Protein AF-A0A845M231-F1 (afdb_monomer)

Radius of gyration: 15.3 Å; Cα contacts (8 Å, |Δi|>4): 167; 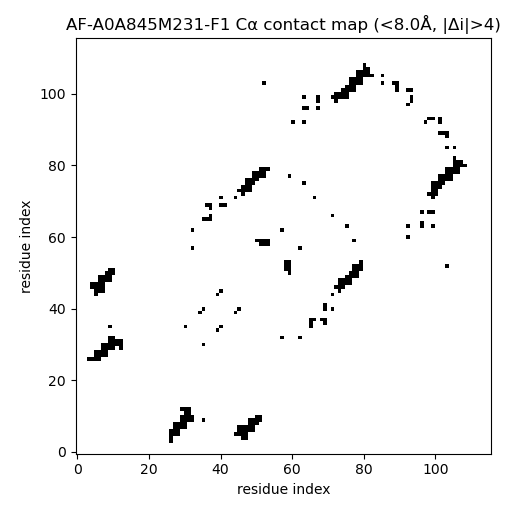chains: 1; bounding box: 38×26×48 Å

Solvent-accessible surface area (backbone atoms only — not comparable to full-atom values): 7199 Å² total; per-residue (Å²): 130,89,88,70,69,34,34,35,38,41,44,78,79,91,72,83,83,80,89,85,74,82,74,81,59,86,49,59,46,81,35,46,68,91,62,71,42,50,71,48,44,70,71,68,53,50,50,31,38,37,29,53,46,65,58,101,87,53,42,44,64,63,51,51,51,52,39,55,76,46,68,55,79,40,38,41,38,27,38,39,68,86,65,93,57,59,66,57,54,42,55,49,48,44,67,79,39,71,82,51,49,65,47,74,44,80,47,77,82,82,76,77,82,86,77,131

Sequence (116 aa):
MKTSLRVLAIGAAPFEQDEETVQEVPGTHFIDFQGLTSDFLDNYQPDVVLSPLVTPGFDCVEVAQLLTAGGFNGRYRVFAEDIPRPEMVISEIGRSYPELDFDVLVVTPTRDDHAN

Nearest PDB structures (foldseek):
  1mvo-assembly1_A-2  TM=5.882E-01  e=1.426E-02  Bacillus subtilis
  6c40-assembly1_D-2  TM=5.397E-01  e=8.440E-03  Thermotoga maritima MSB8
  3cfy-assembly1_A  TM=5.664E-01  e=1.020E-01  Vibrio parahaemolyticus RIMD 2210633
  3q15-assembly1_C-2  TM=5.706E-01  e=9.551E-02  Bacillus subtilis
  8tef-assembly2_D  TM=5.770E-01  e=9.479E-01  Flavobacterium johnsoniae UW101

Organism: NCBI:txid2606218

Secondary structure (DSSP, 8-state):
---S--EEEES----SS--S---PPTTEEEE-GGG--HHHHHHH--SEEEEESB-SS-BHHHHHHHHHHTT--SEEEEEEES-S-HHHHHHHHHHH-TTSEEEEEEE---------

Foldseek 3Di:
DPPDAAEEEEDDPPDDDDPPDPDPDPNYDYDYPVPLALVCCVVSVHQEYEYACDDPVDHPLSVLVSCVVSVRQHAYEHEDEPDPCQVVVVVVSCVVRVRHNYGYDHDDPDPPPPDD

Mean predicted aligned error: 6.9 Å

pLDDT: mean 85.41, std 17.1, range [40.0, 98.44]

Structure (mmCIF, N/CA/C/O backbone):
data_AF-A0A845M231-F1
#
_entry.id   AF-A0A845M231-F1
#
loop_
_atom_site.group_PDB
_atom_site.id
_atom_site.type_symbol
_atom_site.label_atom_id
_atom_site.label_alt_id
_atom_site.label_comp_id
_atom_site.label_asym_id
_atom_site.label_entity_id
_atom_site.label_seq_id
_atom_site.pdbx_PDB_ins_code
_atom_site.Cartn_x
_atom_site.Cartn_y
_atom_site.Cartn_z
_atom_site.occupancy
_atom_site.B_iso_or_equiv
_atom_site.auth_seq_id
_atom_site.auth_comp_id
_atom_site.auth_asym_id
_atom_site.auth_atom_id
_atom_site.pdbx_PDB_model_num
ATOM 1 N N . MET A 1 1 ? -23.706 -7.390 5.883 1.00 48.75 1 MET A N 1
ATOM 2 C CA . MET A 1 1 ? -22.642 -8.105 5.147 1.00 48.75 1 MET A CA 1
ATOM 3 C C . MET A 1 1 ? -22.159 -7.147 4.067 1.00 48.75 1 MET A C 1
ATOM 5 O O . MET A 1 1 ? -23.001 -6.721 3.289 1.00 48.75 1 MET A O 1
ATOM 9 N N . LYS A 1 2 ? -20.898 -6.687 4.086 1.00 54.41 2 LYS A N 1
ATOM 10 C CA . LYS A 1 2 ? -20.350 -5.879 2.978 1.00 54.41 2 LYS A CA 1
ATOM 11 C C . LYS A 1 2 ? -20.199 -6.827 1.783 1.00 54.41 2 LYS A C 1
ATOM 13 O O . LYS A 1 2 ? -19.478 -7.810 1.887 1.00 54.41 2 LYS A O 1
ATOM 18 N N . THR A 1 3 ? -20.964 -6.597 0.718 1.00 63.41 3 THR A N 1
ATOM 19 C CA . THR A 1 3 ? -21.070 -7.522 -0.430 1.00 63.41 3 THR A CA 1
ATOM 20 C C . THR A 1 3 ? -20.050 -7.216 -1.532 1.00 63.41 3 THR A C 1
ATOM 22 O O . THR A 1 3 ? -19.901 -8.006 -2.458 1.00 63.41 3 THR A O 1
ATOM 25 N N . SER A 1 4 ? -19.328 -6.097 -1.435 1.00 84.62 4 SER A N 1
ATOM 26 C CA . SER A 1 4 ? -18.373 -5.645 -2.451 1.00 84.62 4 SER A CA 1
ATOM 27 C C . SER A 1 4 ? -17.029 -5.329 -1.808 1.00 84.62 4 SER A C 1
ATOM 29 O O . SER A 1 4 ? -16.969 -4.543 -0.863 1.00 84.62 4 SER A O 1
ATOM 31 N N . LEU A 1 5 ? -15.977 -5.968 -2.319 1.00 90.00 5 LEU A N 1
ATOM 32 C CA . LEU A 1 5 ? -14.586 -5.708 -1.960 1.00 90.00 5 LEU A CA 1
ATOM 33 C C . LEU A 1 5 ? -14.176 -4.335 -2.507 1.00 90.00 5 LEU A C 1
ATOM 35 O O . LEU A 1 5 ? -14.399 -4.070 -3.687 1.00 90.00 5 LEU A O 1
ATOM 39 N N . ARG A 1 6 ? -13.584 -3.478 -1.671 1.00 94.31 6 ARG A N 1
ATOM 40 C CA . ARG A 1 6 ? -12.990 -2.204 -2.099 1.00 94.31 6 ARG A CA 1
ATOM 41 C C . ARG A 1 6 ? -11.482 -2.313 -2.081 1.00 94.31 6 ARG A C 1
ATOM 43 O O . ARG A 1 6 ? -10.878 -2.544 -1.032 1.00 94.31 6 ARG A O 1
ATOM 50 N N . VAL A 1 7 ? -10.893 -2.147 -3.249 1.00 94.69 7 VAL A N 1
ATOM 51 C CA . VAL A 1 7 ? -9.457 -2.218 -3.466 1.00 94.69 7 VAL A CA 1
ATOM 52 C C . VAL A 1 7 ? -8.961 -0.805 -3.724 1.00 94.69 7 VAL A C 1
ATOM 54 O O . VAL A 1 7 ? -9.460 -0.120 -4.607 1.00 94.69 7 VAL A O 1
ATOM 57 N N . LEU A 1 8 ? -7.977 -0.361 -2.958 1.00 95.44 8 LEU A N 1
ATOM 58 C CA . LEU A 1 8 ? -7.236 0.858 -3.242 1.00 95.44 8 LEU A CA 1
ATOM 59 C C . LEU A 1 8 ? -5.913 0.475 -3.896 1.00 95.44 8 LEU A C 1
ATOM 61 O O . LEU A 1 8 ? -5.142 -0.273 -3.307 1.00 95.44 8 LEU A O 1
ATOM 65 N N . ALA A 1 9 ? -5.634 0.983 -5.087 1.00 94.44 9 ALA A N 1
ATOM 66 C CA . ALA A 1 9 ? -4.348 0.830 -5.751 1.00 94.44 9 ALA A CA 1
ATOM 67 C C . ALA A 1 9 ? -3.586 2.159 -5.695 1.00 94.44 9 ALA A C 1
ATOM 69 O O . ALA A 1 9 ? -4.115 3.198 -6.087 1.00 94.44 9 ALA A O 1
ATOM 70 N N . ILE A 1 10 ? -2.354 2.119 -5.191 1.00 94.19 10 ILE A N 1
ATOM 71 C CA . ILE A 1 10 ? -1.468 3.273 -5.047 1.00 94.19 10 ILE A CA 1
ATOM 72 C C . ILE A 1 10 ? -0.344 3.155 -6.067 1.00 94.19 10 ILE A C 1
ATOM 74 O O . ILE A 1 10 ? 0.403 2.177 -6.073 1.00 94.19 10 ILE A O 1
ATOM 78 N N . GLY A 1 11 ? -0.190 4.177 -6.894 1.00 87.31 11 GLY A N 1
ATOM 79 C CA . GLY A 1 11 ? 0.873 4.262 -7.885 1.00 87.31 11 GLY A CA 1
ATOM 80 C C . GLY A 1 11 ? 0.494 5.232 -8.989 1.00 87.31 11 GLY A C 1
ATOM 81 O O . GLY A 1 11 ? -0.676 5.579 -9.129 1.00 87.31 11 GLY A O 1
ATOM 82 N N . ALA A 1 12 ? 1.480 5.645 -9.784 1.00 67.62 12 ALA A N 1
ATOM 83 C CA . ALA A 1 12 ? 1.186 6.388 -11.000 1.00 67.62 12 ALA A CA 1
ATOM 84 C C . ALA A 1 12 ? 0.277 5.517 -11.878 1.00 67.62 12 ALA A C 1
ATOM 86 O O . ALA A 1 12 ? 0.634 4.371 -12.164 1.00 67.62 12 ALA A O 1
ATOM 87 N N . ALA A 1 13 ? -0.893 6.029 -12.267 1.00 55.81 13 ALA A N 1
ATOM 88 C CA . ALA A 1 13 ? -1.751 5.345 -13.226 1.00 55.81 13 ALA A CA 1
ATOM 89 C C . ALA A 1 13 ? -0.920 5.084 -14.496 1.00 55.81 13 ALA A C 1
ATOM 91 O O . ALA A 1 13 ? -0.470 6.046 -15.124 1.00 55.81 13 ALA A O 1
ATOM 92 N N . PRO A 1 14 ? -0.654 3.822 -14.869 1.00 51.38 14 PRO A N 1
ATOM 93 C CA . PRO A 1 14 ? 0.260 3.516 -15.956 1.00 51.38 14 PRO A CA 1
ATOM 94 C C . PRO A 1 14 ? -0.479 3.616 -17.290 1.00 51.38 14 PRO A C 1
ATOM 96 O O . PRO A 1 14 ? -0.515 2.648 -18.026 1.00 51.38 14 PRO A O 1
ATOM 99 N N . PHE A 1 15 ? -1.136 4.738 -17.590 1.00 51.41 15 PHE A N 1
ATOM 100 C CA . PHE A 1 15 ? -1.952 4.851 -18.802 1.00 51.41 15 PHE A CA 1
ATOM 101 C C . PHE A 1 15 ? -1.814 6.223 -19.452 1.00 51.41 15 PHE A C 1
ATOM 103 O O . PHE A 1 15 ? -2.782 6.949 -19.654 1.00 51.41 15 PHE A O 1
ATOM 110 N N . GLU A 1 16 ? -0.587 6.555 -19.838 1.00 46.28 16 GLU A N 1
ATOM 111 C CA . GLU A 1 16 ? -0.401 7.211 -21.124 1.00 46.28 16 GLU A CA 1
ATOM 112 C C . GLU A 1 16 ? 0.263 6.172 -22.029 1.00 46.28 16 GLU A C 1
ATOM 114 O O . GLU A 1 16 ? 1.372 5.734 -21.741 1.00 46.28 16 GLU A O 1
ATOM 119 N N . GLN A 1 17 ? -0.422 5.819 -23.119 1.00 43.66 17 GLN A N 1
ATOM 120 C CA . GLN A 1 17 ? -0.000 4.958 -24.238 1.00 43.66 17 GLN A CA 1
ATOM 121 C C . GLN A 1 17 ? -0.512 3.499 -24.176 1.00 43.66 17 GLN A C 1
ATOM 123 O O . GLN A 1 17 ? -0.023 2.666 -23.424 1.00 43.66 17 GLN A O 1
ATOM 128 N N . ASP A 1 18 ? -1.514 3.260 -25.033 1.00 45.34 18 ASP A N 1
ATOM 129 C CA . ASP A 1 18 ? -2.146 2.002 -25.465 1.00 45.34 18 ASP A CA 1
ATOM 130 C C . ASP A 1 18 ? -3.374 1.509 -24.664 1.00 45.34 18 ASP A C 1
ATOM 132 O O . ASP A 1 18 ? -3.323 0.675 -23.768 1.00 45.34 18 ASP A O 1
ATOM 136 N N . GLU A 1 19 ? -4.536 2.047 -25.063 1.00 49.59 19 GLU A N 1
ATOM 137 C CA . GLU A 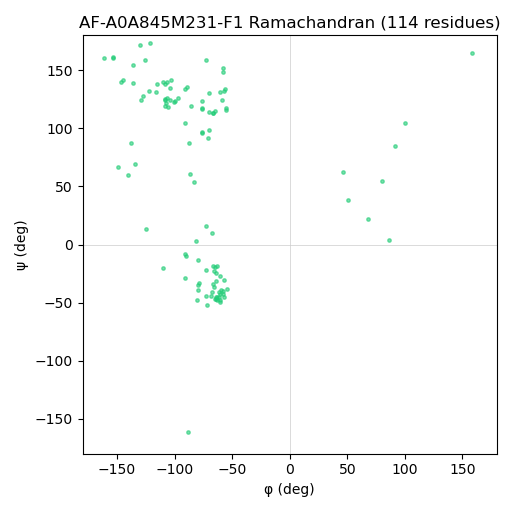1 19 ? -5.898 1.824 -24.542 1.00 49.59 19 GLU A CA 1
ATOM 138 C C . GLU A 1 19 ? -6.483 0.414 -24.789 1.00 49.59 19 GLU A C 1
ATOM 140 O O . GLU A 1 19 ? -7.677 0.186 -24.564 1.00 49.59 19 GLU A O 1
ATOM 145 N N . GLU A 1 20 ? -5.702 -0.564 -25.250 1.00 48.16 20 GLU A N 1
ATOM 146 C CA . GLU A 1 20 ? -6.257 -1.869 -25.613 1.00 48.16 20 GLU A CA 1
ATOM 147 C C . GLU A 1 20 ? -6.317 -2.802 -24.390 1.00 48.16 20 GLU A C 1
ATOM 149 O O . GLU A 1 20 ? -5.434 -3.605 -24.112 1.00 48.16 20 GLU A O 1
ATOM 154 N N . THR A 1 21 ? -7.435 -2.694 -23.662 1.00 49.38 21 THR A N 1
ATOM 155 C CA . THR A 1 21 ? -7.961 -3.633 -22.646 1.00 49.38 21 THR A CA 1
ATOM 156 C C . THR A 1 21 ? -7.374 -3.607 -21.229 1.00 49.38 21 THR A C 1
ATOM 158 O O . THR A 1 21 ? -7.097 -4.645 -20.631 1.00 49.38 21 THR A O 1
ATOM 161 N N . VAL A 1 22 ? -7.367 -2.439 -20.581 1.00 55.19 22 VAL A N 1
ATOM 162 C CA . VAL A 1 22 ? -7.443 -2.417 -19.108 1.00 55.19 22 VAL A CA 1
ATOM 163 C C . VAL A 1 22 ? -8.882 -2.711 -18.711 1.00 55.19 22 VAL A C 1
ATOM 165 O O . VAL A 1 22 ? -9.744 -1.834 -18.723 1.00 55.19 22 VAL A O 1
ATOM 168 N N . GLN A 1 23 ? -9.182 -3.967 -18.395 1.00 57.28 23 GLN A N 1
ATOM 169 C CA . GLN A 1 23 ? -10.476 -4.293 -17.813 1.00 57.28 23 GLN A CA 1
ATOM 170 C C . GLN A 1 23 ? -10.548 -3.661 -16.417 1.00 57.28 23 GLN A C 1
ATOM 172 O O . GLN A 1 23 ? -9.808 -4.060 -15.518 1.00 57.28 23 GLN A O 1
ATOM 177 N N . GLU A 1 24 ? -11.432 -2.675 -16.231 1.00 67.62 24 GLU A N 1
ATOM 178 C CA . GLU A 1 24 ? -11.699 -2.113 -14.907 1.00 67.62 24 GLU A CA 1
ATOM 179 C C . GLU A 1 24 ? -12.099 -3.245 -13.957 1.00 67.62 24 GLU A C 1
ATOM 181 O O . GLU A 1 24 ? -13.106 -3.931 -14.156 1.00 67.62 24 GLU A O 1
ATOM 186 N N . VAL A 1 25 ? -11.291 -3.462 -12.920 1.00 74.94 25 VAL A N 1
ATOM 187 C CA . VAL A 1 25 ? -11.613 -4.421 -11.866 1.00 74.94 25 VAL A CA 1
ATOM 188 C C . VAL A 1 25 ? -12.671 -3.770 -10.969 1.00 74.94 25 VAL A C 1
ATOM 190 O O . VAL A 1 25 ? -12.383 -2.741 -10.349 1.00 74.94 25 VAL A O 1
ATOM 193 N N . PRO A 1 26 ? -13.896 -4.325 -10.875 1.00 80.25 26 PRO A N 1
ATOM 194 C CA . PRO A 1 26 ? -14.951 -3.722 -10.074 1.00 80.25 26 PRO A CA 1
ATOM 195 C C . PRO A 1 26 ? -14.524 -3.554 -8.616 1.00 80.25 26 PRO A C 1
ATOM 197 O O . PRO A 1 26 ? -14.031 -4.494 -7.993 1.00 80.25 26 PRO A O 1
ATOM 200 N N . GLY A 1 27 ? -14.758 -2.364 -8.063 1.00 86.19 27 GLY A N 1
ATOM 201 C CA . GLY A 1 27 ? -14.399 -2.046 -6.681 1.00 86.19 27 GLY A CA 1
ATOM 202 C C . GLY A 1 27 ? -12.963 -1.559 -6.491 1.00 86.19 27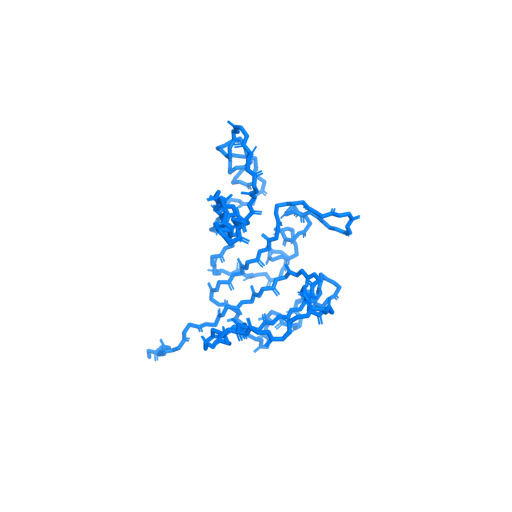 GLY A C 1
ATOM 203 O O . GLY A 1 27 ? -12.591 -1.300 -5.350 1.00 86.19 27 GLY A O 1
ATOM 204 N N . THR A 1 28 ? -12.181 -1.387 -7.560 1.00 89.56 28 THR A N 1
ATOM 205 C CA . THR A 1 28 ? -10.835 -0.804 -7.486 1.00 89.56 28 THR A CA 1
ATOM 206 C C . THR A 1 28 ? -10.868 0.711 -7.671 1.00 89.56 28 THR A C 1
ATOM 208 O O . THR A 1 28 ? -11.518 1.223 -8.580 1.00 89.56 28 THR A O 1
ATOM 211 N N . HIS A 1 29 ? -10.154 1.439 -6.818 1.00 91.31 29 HIS A N 1
ATOM 212 C CA . HIS A 1 29 ? -9.919 2.872 -6.937 1.00 91.31 29 HIS A CA 1
ATOM 213 C C . HIS A 1 29 ? -8.417 3.140 -6.976 1.00 91.31 29 HIS A C 1
ATOM 215 O O . HIS A 1 29 ? -7.676 2.602 -6.156 1.00 91.31 29 HIS A O 1
ATOM 221 N N . PHE A 1 30 ? -7.975 3.959 -7.926 1.00 91.31 30 PHE A N 1
ATOM 222 C CA . PHE A 1 30 ? -6.566 4.292 -8.119 1.00 91.31 3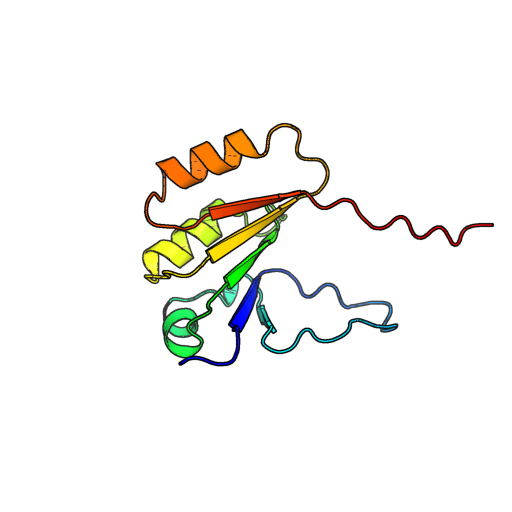0 PHE A CA 1
ATOM 223 C C . PHE A 1 30 ? -6.279 5.690 -7.580 1.00 91.31 30 PHE A C 1
ATOM 225 O O . PHE A 1 30 ? -7.036 6.620 -7.859 1.00 91.31 30 PHE A O 1
ATOM 232 N N . ILE A 1 31 ? -5.186 5.831 -6.831 1.00 92.88 31 ILE A N 1
ATOM 233 C CA . ILE A 1 31 ? -4.675 7.119 -6.358 1.00 92.88 31 ILE A CA 1
ATOM 234 C C . ILE A 1 31 ? -3.158 7.191 -6.523 1.00 92.88 31 ILE A C 1
ATOM 236 O O . ILE A 1 31 ? -2.456 6.181 -6.441 1.00 92.88 31 ILE A O 1
ATOM 240 N N . ASP A 1 32 ? -2.642 8.408 -6.648 1.00 92.69 32 ASP A N 1
ATOM 241 C CA . ASP A 1 32 ? -1.227 8.664 -6.406 1.00 92.69 32 ASP A CA 1
ATOM 242 C C . ASP A 1 32 ? -0.917 8.589 -4.908 1.00 92.69 32 ASP A C 1
ATOM 244 O O . ASP A 1 32 ? -1.784 8.808 -4.058 1.00 92.69 32 ASP A O 1
ATOM 248 N N . PHE A 1 33 ? 0.356 8.370 -4.572 1.00 94.69 33 PHE A N 1
ATOM 249 C CA . PHE A 1 33 ? 0.814 8.329 -3.180 1.00 94.69 33 PHE A CA 1
ATOM 250 C C . PHE A 1 33 ? 0.440 9.589 -2.383 1.00 94.69 33 PHE A C 1
ATOM 252 O O . PHE A 1 33 ? 0.011 9.487 -1.240 1.00 94.69 33 PHE A O 1
ATOM 259 N N . GLN A 1 34 ? 0.502 10.774 -3.001 1.00 94.44 34 GLN A N 1
ATOM 260 C CA . GLN A 1 34 ? 0.120 12.039 -2.351 1.00 94.44 34 GLN A CA 1
ATOM 261 C C . GLN A 1 34 ? -1.377 12.113 -1.993 1.00 94.44 34 GLN A C 1
ATOM 263 O O . GLN A 1 34 ? -1.771 12.916 -1.150 1.00 94.44 34 GLN A O 1
ATOM 268 N N . GLY A 1 35 ? -2.217 11.285 -2.623 1.00 94.38 35 GLY A N 1
ATOM 269 C CA . GLY A 1 35 ? -3.636 11.161 -2.296 1.00 94.38 35 GLY A CA 1
ATOM 270 C C . GLY A 1 35 ? -3.911 10.294 -1.065 1.00 94.38 35 GLY A C 1
ATOM 271 O O . GLY A 1 35 ? -5.029 10.318 -0.548 1.00 94.38 35 GLY A O 1
ATOM 272 N N . LEU A 1 36 ? -2.918 9.538 -0.576 1.00 96.50 36 LEU A N 1
ATOM 273 C CA . LEU A 1 36 ? -3.068 8.684 0.597 1.00 96.50 36 LEU A CA 1
ATOM 274 C C . LEU A 1 36 ? -3.043 9.536 1.870 1.00 96.50 36 LEU A C 1
ATOM 276 O O . LEU A 1 36 ? -1.991 9.857 2.418 1.00 96.50 36 LEU A O 1
ATOM 280 N N . THR A 1 37 ? -4.228 9.884 2.358 1.00 96.12 37 THR A N 1
ATOM 281 C CA . THR A 1 37 ? -4.415 10.653 3.594 1.00 96.12 37 THR A CA 1
ATOM 282 C C . THR A 1 37 ? -5.354 9.920 4.550 1.00 96.12 37 THR A C 1
ATOM 284 O O . THR A 1 37 ? -6.150 9.082 4.121 1.00 96.12 37 THR A O 1
ATOM 287 N N . SER A 1 38 ? -5.300 10.244 5.845 1.00 94.44 38 SER A N 1
ATOM 288 C CA . SER A 1 38 ? -6.233 9.684 6.835 1.00 94.44 38 SER A CA 1
ATOM 289 C C . SER A 1 38 ? -7.691 9.986 6.477 1.00 94.44 38 SER A C 1
ATOM 291 O O . SER A 1 38 ? -8.515 9.079 6.490 1.00 94.44 38 SER A O 1
ATOM 293 N N . ASP A 1 39 ? -7.989 11.214 6.036 1.00 95.44 39 ASP A N 1
ATOM 294 C CA . ASP A 1 39 ? -9.333 11.602 5.587 1.00 95.44 39 ASP A CA 1
ATOM 295 C C . ASP A 1 39 ? -9.807 10.746 4.403 1.00 95.44 39 ASP A C 1
ATOM 297 O O . ASP A 1 39 ? -10.977 10.365 4.320 1.00 95.44 39 ASP A O 1
ATOM 301 N N . PHE A 1 40 ? -8.910 10.420 3.468 1.00 95.56 40 PHE A N 1
ATOM 302 C CA . PHE A 1 40 ? -9.239 9.525 2.363 1.00 95.56 40 PHE A CA 1
ATOM 303 C C . PHE A 1 40 ? -9.547 8.107 2.866 1.00 95.56 40 PHE A C 1
ATOM 305 O O . PHE A 1 40 ? -10.557 7.519 2.469 1.00 95.56 40 PHE A O 1
ATOM 312 N N . LEU A 1 41 ? -8.710 7.565 3.757 1.00 96.38 41 LEU A N 1
ATOM 313 C CA . LEU A 1 41 ? -8.896 6.233 4.338 1.00 96.38 41 LEU A CA 1
ATOM 314 C C . LEU A 1 41 ? -10.204 6.129 5.133 1.00 96.38 41 LEU A C 1
ATOM 316 O O . LEU A 1 41 ? -10.918 5.140 4.974 1.00 96.38 41 LEU A O 1
ATOM 320 N N . ASP A 1 42 ? -10.568 7.153 5.903 1.00 94.50 42 ASP A N 1
ATOM 321 C CA . ASP A 1 42 ? -11.807 7.189 6.689 1.00 94.50 42 ASP A CA 1
ATOM 322 C C . ASP A 1 42 ? -13.065 7.210 5.811 1.00 94.50 42 ASP A C 1
ATOM 324 O O . ASP A 1 42 ? -14.077 6.579 6.141 1.00 94.50 42 ASP A O 1
ATOM 328 N N . ASN A 1 43 ? -12.999 7.903 4.670 1.00 94.00 43 ASN A N 1
ATOM 329 C CA . ASN A 1 43 ? -14.111 8.023 3.730 1.00 94.00 43 ASN A CA 1
ATOM 330 C C . ASN A 1 43 ? -14.253 6.790 2.825 1.00 94.00 43 ASN A C 1
ATOM 332 O O . ASN A 1 43 ? -15.353 6.258 2.660 1.00 94.00 43 ASN A O 1
ATOM 336 N N . TYR A 1 44 ? -13.154 6.327 2.225 1.00 94.44 44 TYR A N 1
ATOM 337 C CA . TYR A 1 44 ? -13.174 5.203 1.286 1.00 94.44 44 TYR A CA 1
ATOM 338 C C . TYR A 1 44 ? -13.225 3.848 2.010 1.00 94.44 44 TYR A C 1
ATOM 340 O O . TYR A 1 44 ? -13.900 2.917 1.554 1.00 94.44 44 TYR A O 1
ATOM 348 N N . GLN A 1 45 ? -12.561 3.759 3.169 1.00 95.06 45 GLN A N 1
ATOM 349 C CA . GLN A 1 45 ? -12.383 2.574 4.012 1.00 95.06 45 GLN A CA 1
ATOM 350 C C . GLN A 1 45 ? -11.983 1.338 3.197 1.00 95.06 45 GLN A C 1
ATOM 352 O O . GLN A 1 45 ? -12.763 0.392 3.146 1.00 95.06 45 GLN A O 1
ATOM 357 N N . PRO A 1 46 ? -10.834 1.310 2.513 1.00 96.31 46 PRO A N 1
ATOM 358 C CA . PRO A 1 46 ? -10.472 0.171 1.672 1.00 96.31 46 PRO A CA 1
ATOM 359 C C . PRO A 1 46 ? -10.430 -1.143 2.465 1.00 96.31 46 PRO A C 1
ATOM 361 O O . PRO A 1 46 ? -10.103 -1.160 3.648 1.00 96.31 46 PRO A O 1
ATOM 364 N N . ASP A 1 47 ? -10.757 -2.252 1.805 1.00 96.50 47 ASP A N 1
ATOM 365 C CA . ASP A 1 47 ? -10.616 -3.597 2.375 1.00 96.50 47 ASP A CA 1
ATOM 366 C C . ASP A 1 47 ? -9.230 -4.187 2.025 1.00 96.50 47 ASP A C 1
ATOM 368 O O . ASP A 1 47 ? -8.658 -4.974 2.785 1.00 96.50 47 ASP A O 1
ATOM 372 N N . VAL A 1 48 ? -8.671 -3.771 0.882 1.00 96.88 48 VAL A N 1
ATOM 373 C CA . VAL A 1 48 ? -7.328 -4.126 0.404 1.00 96.88 48 VAL A CA 1
ATOM 374 C C . VAL A 1 48 ? -6.632 -2.881 -0.138 1.00 96.88 48 VAL A C 1
ATOM 376 O O . VAL A 1 48 ? -7.256 -2.089 -0.841 1.00 96.88 48 VAL A O 1
ATOM 379 N N . VAL A 1 49 ? -5.341 -2.732 0.149 1.00 97.69 49 VAL A N 1
ATOM 380 C CA . VAL A 1 49 ? -4.456 -1.730 -0.451 1.00 97.69 49 VAL A CA 1
ATOM 381 C C . VAL A 1 49 ? -3.371 -2.448 -1.247 1.00 97.69 49 VAL A C 1
ATOM 383 O O . VAL A 1 49 ? -2.749 -3.380 -0.737 1.00 97.69 49 VAL A O 1
ATOM 386 N N . LEU A 1 50 ? -3.154 -2.017 -2.486 1.00 96.38 50 LEU A N 1
ATOM 387 C CA . LEU A 1 50 ? -2.119 -2.496 -3.395 1.00 96.38 50 LEU A CA 1
ATOM 388 C C . LEU A 1 50 ? -1.129 -1.372 -3.695 1.00 96.38 50 LEU A C 1
ATOM 390 O O . LEU A 1 50 ? -1.557 -0.250 -3.955 1.00 96.38 50 LEU A O 1
ATOM 394 N N . SER A 1 51 ? 0.169 -1.661 -3.727 1.00 96.06 51 SER A N 1
ATOM 395 C CA . SER A 1 51 ? 1.174 -0.720 -4.245 1.00 96.06 51 SER A CA 1
ATOM 396 C C . SER A 1 51 ? 2.415 -1.441 -4.781 1.00 96.06 51 SER A C 1
ATOM 398 O O . SER A 1 51 ? 2.660 -2.590 -4.405 1.00 96.06 51 SER A O 1
ATOM 400 N N . PRO A 1 52 ? 3.245 -0.796 -5.617 1.00 94.19 52 PRO A N 1
ATOM 401 C CA . PRO A 1 52 ? 4.594 -1.275 -5.879 1.00 94.19 52 PRO A CA 1
ATOM 402 C C . PRO A 1 52 ? 5.396 -1.374 -4.579 1.00 94.19 52 PRO A C 1
ATOM 404 O O . PRO A 1 52 ? 5.172 -0.609 -3.636 1.00 94.19 52 PRO A O 1
ATOM 407 N N . LEU A 1 53 ? 6.360 -2.290 -4.546 1.00 94.06 53 LEU A N 1
ATOM 408 C CA . LEU A 1 53 ? 7.290 -2.415 -3.426 1.00 94.06 53 LEU A CA 1
ATOM 409 C C . LEU A 1 53 ? 8.160 -1.157 -3.256 1.00 94.06 53 LEU A C 1
ATOM 411 O O . LEU A 1 53 ? 8.341 -0.678 -2.138 1.00 94.06 53 LEU A O 1
ATOM 415 N N . VAL A 1 54 ? 8.696 -0.637 -4.363 1.00 91.94 54 VAL A N 1
ATOM 416 C CA . VAL A 1 54 ? 9.508 0.586 -4.425 1.00 91.94 54 VAL A CA 1
ATOM 417 C C . VAL A 1 54 ? 9.240 1.284 -5.755 1.00 91.94 54 VAL A C 1
ATOM 419 O O . VAL A 1 54 ? 9.153 0.637 -6.797 1.00 91.94 54 VAL A O 1
ATOM 422 N N . THR A 1 55 ? 9.154 2.609 -5.727 1.00 90.12 55 THR A N 1
ATOM 423 C CA . THR A 1 55 ? 9.133 3.480 -6.908 1.00 90.12 55 THR A CA 1
ATOM 424 C C . THR A 1 55 ? 10.160 4.608 -6.733 1.00 90.12 55 THR A C 1
ATOM 426 O O . THR A 1 55 ? 10.694 4.780 -5.637 1.00 90.12 55 THR A O 1
ATOM 429 N N . PRO A 1 56 ? 10.432 5.437 -7.758 1.00 90.06 56 PRO A N 1
ATOM 430 C CA . PRO A 1 56 ? 11.240 6.645 -7.574 1.00 90.06 56 PRO A CA 1
ATOM 431 C C . PRO A 1 56 ? 10.630 7.693 -6.627 1.00 90.06 56 PRO A C 1
ATOM 433 O O . PRO A 1 56 ? 11.347 8.592 -6.198 1.00 90.06 56 PRO A O 1
ATOM 436 N N . GLY A 1 57 ? 9.318 7.633 -6.361 1.00 90.62 57 GLY A N 1
ATOM 437 C CA . GLY A 1 57 ? 8.591 8.667 -5.614 1.00 90.62 57 GLY A CA 1
ATOM 438 C C . GLY A 1 57 ? 8.114 8.260 -4.220 1.00 90.62 57 GLY A C 1
ATOM 439 O O . GLY A 1 57 ? 7.822 9.144 -3.422 1.00 90.62 57 GLY A O 1
ATOM 440 N N . PHE A 1 58 ? 8.004 6.961 -3.949 1.00 94.50 58 PHE A N 1
ATOM 441 C CA . PHE A 1 58 ? 7.623 6.406 -2.651 1.00 94.50 58 PHE A CA 1
ATOM 442 C C . PHE A 1 58 ? 8.026 4.934 -2.550 1.00 94.50 58 PHE A C 1
ATOM 444 O O . PHE A 1 58 ? 8.180 4.255 -3.577 1.00 94.50 58 PHE A O 1
ATOM 451 N N . ASP A 1 59 ? 8.113 4.418 -1.329 1.00 94.56 59 ASP A N 1
ATOM 452 C CA . ASP A 1 59 ? 8.277 2.990 -1.062 1.00 94.56 59 ASP A CA 1
ATOM 453 C C . ASP A 1 59 ? 7.155 2.393 -0.195 1.00 94.56 59 ASP A C 1
ATOM 455 O O . ASP A 1 59 ? 6.253 3.072 0.309 1.00 94.56 59 ASP A O 1
ATOM 459 N N . CYS A 1 60 ? 7.187 1.069 -0.045 1.00 95.75 60 CYS A N 1
ATOM 460 C CA . CYS A 1 60 ? 6.186 0.361 0.734 1.00 95.75 60 CYS A CA 1
ATOM 461 C C . CYS A 1 60 ? 6.200 0.672 2.238 1.00 95.75 60 CYS A C 1
ATOM 463 O O . CYS A 1 60 ? 5.169 0.460 2.884 1.00 95.75 60 CYS A O 1
ATOM 465 N N . VAL A 1 61 ? 7.321 1.149 2.789 1.00 97.25 61 VAL A N 1
ATOM 466 C CA . VAL A 1 61 ? 7.470 1.506 4.206 1.00 97.25 61 VAL A CA 1
ATOM 467 C C . VAL A 1 61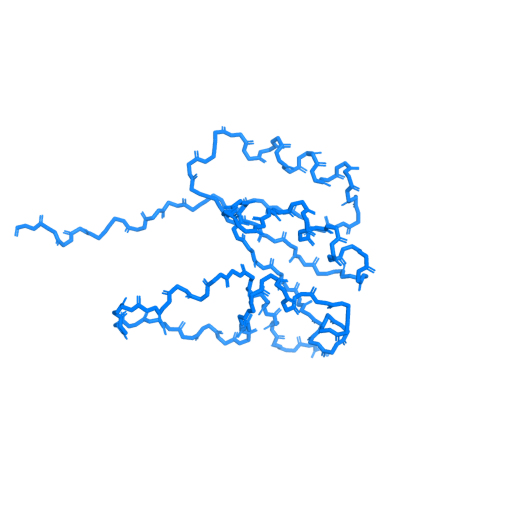 ? 6.715 2.801 4.477 1.00 97.25 61 VAL A C 1
ATOM 469 O O . VAL A 1 61 ? 5.949 2.870 5.438 1.00 97.25 61 VAL A O 1
ATOM 472 N N . GLU A 1 62 ? 6.855 3.797 3.600 1.00 97.38 62 GLU A N 1
ATOM 473 C CA . GLU A 1 62 ? 6.115 5.060 3.694 1.00 97.38 62 GLU A CA 1
ATOM 474 C C . GLU A 1 62 ? 4.598 4.830 3.623 1.00 97.38 62 GLU A C 1
ATOM 476 O O . GLU A 1 62 ? 3.834 5.375 4.425 1.00 97.38 62 GLU A O 1
ATOM 481 N N . VAL A 1 63 ? 4.147 3.949 2.725 1.00 97.94 63 VAL A N 1
ATOM 482 C CA . VAL A 1 63 ? 2.734 3.546 2.649 1.00 97.94 63 VAL A CA 1
ATOM 483 C C . VAL A 1 63 ? 2.302 2.815 3.926 1.00 97.94 63 VAL A C 1
ATOM 485 O O . VAL A 1 63 ? 1.267 3.158 4.496 1.00 97.94 63 VAL A O 1
ATOM 488 N N . ALA A 1 64 ? 3.087 1.852 4.427 1.00 98.31 64 ALA A N 1
ATOM 489 C CA . ALA A 1 64 ? 2.777 1.133 5.668 1.00 98.31 64 ALA A CA 1
ATOM 490 C C . ALA A 1 64 ? 2.638 2.081 6.868 1.00 98.31 64 ALA A C 1
ATOM 492 O O . ALA A 1 64 ? 1.728 1.923 7.690 1.00 98.31 64 ALA A O 1
ATOM 493 N N . GLN A 1 65 ? 3.505 3.094 6.943 1.00 97.88 65 GLN A N 1
ATOM 494 C CA . GLN A 1 65 ? 3.451 4.130 7.964 1.00 97.88 65 GLN A CA 1
ATOM 495 C C . GLN A 1 65 ? 2.136 4.910 7.902 1.00 97.88 65 GLN A C 1
ATOM 497 O O . GLN A 1 65 ? 1.481 5.064 8.933 1.00 97.88 65 GLN A O 1
ATOM 502 N N . LEU A 1 66 ? 1.736 5.378 6.716 1.00 97.62 66 LEU A N 1
ATOM 503 C CA . LEU A 1 66 ? 0.502 6.149 6.540 1.00 97.62 66 LEU A CA 1
ATOM 504 C C . LEU A 1 66 ? -0.752 5.308 6.794 1.00 97.62 66 LEU A C 1
ATOM 506 O O . LEU A 1 66 ? -1.671 5.782 7.458 1.00 97.62 66 LEU A O 1
ATOM 510 N N . LEU A 1 67 ? -0.776 4.053 6.340 1.00 98.19 67 LEU A N 1
ATOM 511 C CA . LEU A 1 67 ? -1.877 3.127 6.616 1.00 98.19 67 LEU A CA 1
ATOM 512 C C . LEU A 1 67 ? -2.035 2.883 8.120 1.00 98.19 67 LEU A C 1
ATOM 514 O O . LEU A 1 67 ? -3.136 3.009 8.655 1.00 98.19 67 LEU A O 1
ATOM 518 N N . THR A 1 68 ? -0.933 2.599 8.815 1.00 97.38 68 THR A N 1
ATOM 519 C CA . THR A 1 68 ? -0.948 2.367 10.267 1.00 97.38 68 THR A CA 1
ATOM 520 C C . THR A 1 68 ? -1.372 3.629 11.022 1.00 97.38 68 THR A C 1
ATOM 522 O O . THR A 1 68 ? -2.232 3.566 11.898 1.00 97.38 68 THR A O 1
ATOM 525 N N . ALA A 1 69 ? -0.825 4.795 10.659 1.00 96.44 69 ALA A N 1
ATOM 526 C CA . ALA A 1 69 ? -1.188 6.074 11.271 1.00 96.44 69 ALA A CA 1
ATOM 527 C C . ALA A 1 69 ? -2.653 6.468 11.009 1.00 96.44 69 ALA A C 1
ATOM 529 O O . ALA A 1 69 ? -3.278 7.106 11.854 1.00 96.44 69 ALA A O 1
ATOM 530 N N . GLY A 1 70 ? -3.204 6.071 9.860 1.00 95.44 70 GLY A N 1
ATOM 531 C CA . GLY A 1 70 ? -4.611 6.237 9.500 1.00 95.44 70 GLY A CA 1
ATOM 532 C C . GLY A 1 70 ? -5.548 5.177 10.087 1.00 95.44 70 GLY A C 1
ATOM 533 O O . GLY A 1 70 ? -6.730 5.192 9.767 1.00 95.44 70 GLY A O 1
ATOM 534 N N . GLY A 1 71 ? -5.056 4.242 10.910 1.00 95.75 71 GLY A N 1
ATOM 535 C CA . GLY A 1 71 ? -5.888 3.204 11.527 1.00 95.75 71 GLY A CA 1
ATOM 536 C C . GLY A 1 71 ? -6.444 2.168 10.541 1.00 95.75 71 GLY A C 1
ATOM 537 O O . GLY A 1 71 ? -7.453 1.520 10.830 1.00 95.75 71 GLY A O 1
ATOM 538 N N . PHE A 1 72 ? -5.813 2.008 9.375 1.00 97.12 72 PHE A N 1
ATOM 539 C CA . PHE A 1 72 ? -6.197 0.999 8.393 1.00 97.12 72 PHE A CA 1
ATOM 540 C C . PHE A 1 72 ? -6.069 -0.413 8.981 1.00 97.12 72 PHE A C 1
ATOM 542 O O . PHE A 1 72 ? -5.036 -0.779 9.534 1.00 97.12 72 PHE A O 1
ATOM 549 N N . ASN A 1 73 ? -7.118 -1.220 8.821 1.00 95.81 73 ASN A N 1
ATOM 550 C CA . ASN A 1 73 ? -7.220 -2.578 9.368 1.00 95.81 73 ASN A CA 1
ATOM 551 C C . ASN A 1 73 ? -7.520 -3.645 8.299 1.00 95.81 73 ASN A C 1
ATOM 553 O O . ASN A 1 73 ? -7.924 -4.763 8.625 1.00 95.81 73 ASN A O 1
ATOM 557 N N . GLY A 1 74 ? -7.373 -3.280 7.023 1.00 96.56 74 GLY A N 1
ATOM 558 C CA . GLY A 1 74 ? -7.503 -4.196 5.898 1.00 96.56 74 GLY A CA 1
ATOM 559 C C . GLY A 1 74 ? -6.179 -4.880 5.557 1.00 96.56 74 GLY A C 1
ATOM 560 O O . GLY A 1 74 ? -5.238 -4.910 6.349 1.00 96.56 74 GLY A O 1
ATOM 561 N N . ARG A 1 75 ? -6.099 -5.421 4.338 1.00 98.00 75 ARG A N 1
ATOM 562 C CA . ARG A 1 75 ? -4.898 -6.106 3.837 1.00 98.00 75 ARG A CA 1
ATOM 563 C C . ARG A 1 75 ? -4.047 -5.175 2.997 1.00 98.00 75 ARG A C 1
ATOM 565 O O . ARG A 1 75 ? -4.535 -4.649 2.004 1.00 98.00 75 ARG A O 1
ATOM 572 N N . TYR A 1 76 ? -2.777 -5.032 3.329 1.00 98.44 76 TYR A N 1
ATOM 573 C CA . TYR A 1 76 ? -1.805 -4.346 2.492 1.00 98.44 76 TYR A CA 1
ATOM 574 C C . TYR A 1 76 ? -0.977 -5.375 1.716 1.00 98.44 76 TYR A C 1
ATOM 576 O O . TYR A 1 76 ? -0.405 -6.300 2.295 1.00 98.44 76 TYR A O 1
ATOM 584 N N . ARG A 1 77 ? -0.963 -5.278 0.388 1.00 97.62 77 ARG A N 1
ATOM 585 C CA . ARG A 1 77 ? -0.205 -6.174 -0.488 1.00 97.62 77 ARG A CA 1
ATOM 586 C C . ARG A 1 77 ? 0.663 -5.359 -1.420 1.00 97.62 77 ARG A C 1
ATOM 588 O O . ARG A 1 77 ? 0.167 -4.484 -2.120 1.00 97.62 77 ARG A O 1
ATOM 595 N N . VAL A 1 78 ? 1.946 -5.679 -1.455 1.00 96.06 78 VAL A N 1
ATOM 596 C CA . VAL A 1 78 ? 2.883 -5.000 -2.349 1.00 96.06 78 VAL A CA 1
ATOM 597 C C . VAL A 1 78 ? 3.260 -5.908 -3.492 1.00 96.06 78 VAL A C 1
ATOM 599 O O . VAL A 1 78 ? 3.466 -7.094 -3.267 1.00 96.06 78 VAL A O 1
ATOM 602 N N . PHE A 1 79 ? 3.359 -5.384 -4.706 1.00 93.38 79 PHE A N 1
ATOM 603 C CA . PHE A 1 79 ? 3.842 -6.159 -5.843 1.00 93.38 79 PHE A CA 1
ATOM 604 C C . PHE A 1 79 ? 5.288 -5.805 -6.187 1.00 93.38 79 PHE A C 1
ATOM 606 O O . PHE A 1 79 ? 5.700 -4.645 -6.110 1.00 93.38 79 PHE A O 1
ATOM 613 N N . ALA A 1 80 ? 6.064 -6.822 -6.552 1.00 90.62 80 ALA A N 1
ATOM 614 C CA . ALA A 1 80 ? 7.454 -6.683 -6.967 1.00 90.62 80 ALA A CA 1
ATOM 615 C C . ALA A 1 80 ? 7.796 -7.690 -8.067 1.00 90.62 80 ALA A C 1
ATOM 617 O O . ALA A 1 80 ? 7.385 -8.851 -7.999 1.00 90.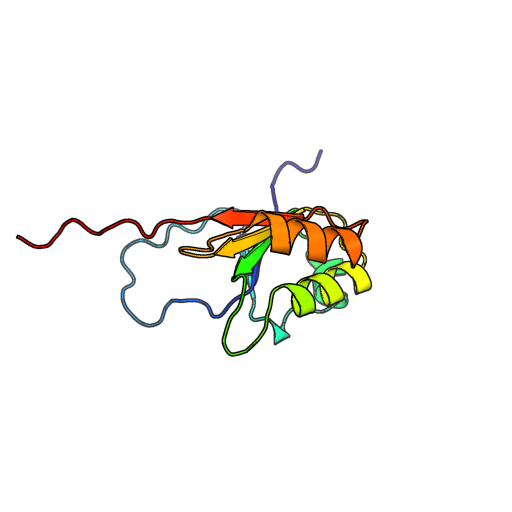62 80 ALA A O 1
ATOM 618 N N . GLU A 1 81 ? 8.594 -7.248 -9.033 1.00 85.69 81 GLU A N 1
ATOM 619 C CA . GLU A 1 81 ? 9.230 -8.113 -10.026 1.00 85.69 81 GLU A CA 1
ATOM 620 C C . GLU A 1 81 ? 10.586 -8.592 -9.489 1.00 85.69 81 GLU A C 1
ATOM 622 O O . GLU A 1 81 ? 11.344 -7.809 -8.916 1.00 85.69 81 GLU A O 1
ATOM 627 N N . ASP A 1 82 ? 10.875 -9.886 -9.648 1.00 79.56 82 ASP A N 1
ATOM 628 C CA . ASP A 1 82 ? 12.203 -10.486 -9.440 1.00 79.56 82 ASP A CA 1
ATOM 629 C C . ASP A 1 82 ? 12.910 -10.152 -8.105 1.00 79.56 82 ASP A C 1
ATOM 631 O O . ASP A 1 82 ? 14.135 -10.016 -8.034 1.00 79.56 82 ASP A O 1
ATOM 635 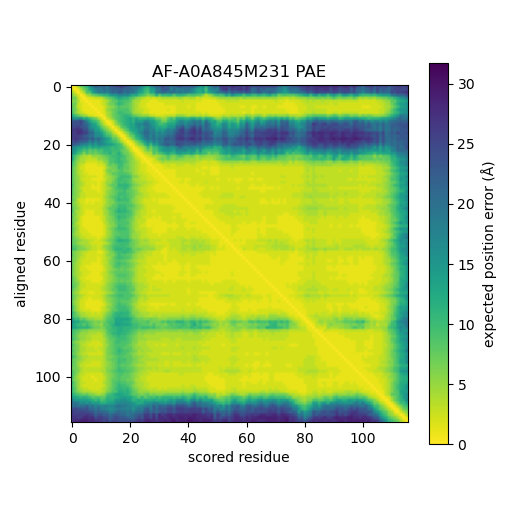N N . ILE A 1 83 ? 12.160 -10.074 -7.000 1.00 85.19 83 ILE A N 1
ATOM 636 C CA . ILE A 1 83 ? 12.746 -9.905 -5.664 1.00 85.19 83 ILE A CA 1
ATOM 637 C C . ILE A 1 83 ? 13.356 -11.228 -5.150 1.00 85.19 83 ILE A C 1
ATOM 639 O O . ILE A 1 83 ? 12.647 -12.224 -5.009 1.00 85.19 83 ILE A O 1
ATOM 643 N N . PRO A 1 84 ? 14.655 -11.272 -4.790 1.00 81.06 84 PRO A N 1
ATOM 644 C CA . PRO A 1 84 ? 15.321 -12.526 -4.428 1.00 81.06 84 PRO A CA 1
ATOM 645 C C . PRO A 1 84 ? 14.915 -13.096 -3.059 1.00 81.06 84 PRO A C 1
ATOM 647 O O . PRO A 1 84 ? 15.159 -14.277 -2.814 1.00 81.06 84 PRO A O 1
ATOM 650 N N . ARG A 1 85 ? 14.382 -12.265 -2.147 1.00 89.38 85 ARG A N 1
ATOM 651 C CA . ARG A 1 85 ? 14.048 -12.623 -0.750 1.00 89.38 85 ARG A CA 1
ATOM 652 C C . ARG A 1 85 ? 12.846 -11.827 -0.213 1.00 89.38 85 ARG A C 1
ATOM 654 O O . ARG A 1 85 ? 13.028 -10.973 0.662 1.00 89.38 85 ARG A O 1
ATOM 661 N N . PRO A 1 86 ? 11.628 -12.037 -0.744 1.00 92.38 86 PRO A N 1
ATOM 662 C CA . PRO A 1 86 ? 10.433 -11.313 -0.298 1.00 92.38 86 PRO A CA 1
ATOM 663 C C . PRO A 1 86 ? 10.157 -11.481 1.206 1.00 92.38 86 PRO A C 1
ATOM 665 O O . PRO A 1 86 ? 9.685 -10.554 1.860 1.00 92.38 86 PRO A O 1
ATOM 668 N N . GLU A 1 87 ? 10.533 -12.618 1.795 1.00 94.44 87 GLU A N 1
ATOM 669 C CA . GLU A 1 87 ? 10.391 -12.902 3.223 1.00 94.44 87 GLU A CA 1
ATOM 670 C C . GLU A 1 87 ? 11.165 -11.931 4.124 1.00 94.44 87 GLU A C 1
ATOM 672 O O . GLU A 1 87 ? 10.764 -11.695 5.264 1.00 94.44 87 GLU A O 1
ATOM 677 N N . MET A 1 88 ? 12.259 -11.344 3.624 1.00 94.25 88 MET A N 1
ATOM 678 C CA . MET A 1 88 ? 13.024 -10.348 4.371 1.00 94.25 88 MET A CA 1
ATOM 679 C C . MET A 1 88 ? 12.213 -9.063 4.540 1.00 94.25 88 MET A C 1
ATOM 681 O O . MET A 1 88 ? 12.118 -8.554 5.653 1.00 94.25 88 MET A O 1
ATOM 685 N N . VAL A 1 89 ? 11.562 -8.610 3.465 1.00 94.12 89 VAL A N 1
ATOM 686 C CA . VAL A 1 89 ? 10.662 -7.450 3.484 1.00 94.12 89 VAL A CA 1
ATOM 687 C C . VAL A 1 89 ? 9.468 -7.725 4.392 1.00 94.12 89 VAL A C 1
ATOM 689 O O . VAL A 1 89 ? 9.163 -6.915 5.262 1.00 94.12 89 VAL A O 1
ATOM 692 N N . ILE A 1 90 ? 8.828 -8.893 4.253 1.00 96.56 90 ILE A N 1
ATOM 693 C CA . ILE A 1 90 ? 7.697 -9.288 5.109 1.00 96.56 90 ILE A CA 1
ATOM 694 C C . ILE A 1 90 ? 8.112 -9.273 6.583 1.00 96.56 90 ILE A C 1
ATOM 696 O O . ILE A 1 90 ? 7.399 -8.731 7.426 1.00 96.56 90 ILE A O 1
ATOM 700 N N . SER A 1 91 ? 9.287 -9.823 6.907 1.00 96.25 91 SER A N 1
ATOM 701 C CA . SER A 1 91 ? 9.793 -9.815 8.279 1.00 96.25 91 SER A CA 1
ATOM 702 C C . SER A 1 91 ? 10.127 -8.412 8.783 1.00 96.25 91 SER A C 1
ATOM 704 O O . SER A 1 91 ? 10.027 -8.190 9.988 1.00 96.25 91 SER A O 1
ATOM 706 N N . GLU A 1 92 ? 10.601 -7.508 7.933 1.00 96.31 92 GLU A N 1
ATOM 707 C CA . GLU A 1 92 ? 10.935 -6.140 8.324 1.00 96.31 92 GLU A CA 1
ATOM 708 C C . GLU A 1 92 ? 9.666 -5.334 8.601 1.00 96.31 92 GLU A C 1
ATOM 710 O O . GLU A 1 92 ? 9.497 -4.808 9.703 1.00 96.31 92 GLU A O 1
ATOM 715 N N . ILE A 1 93 ? 8.728 -5.335 7.653 1.00 96.94 93 ILE A N 1
ATOM 716 C CA . ILE A 1 93 ? 7.446 -4.642 7.786 1.00 96.94 93 ILE A CA 1
ATOM 717 C C . ILE A 1 93 ? 6.647 -5.213 8.957 1.00 96.94 93 ILE A C 1
ATOM 719 O O . ILE A 1 93 ? 6.174 -4.447 9.789 1.00 96.94 93 ILE A O 1
ATOM 723 N N . GLY A 1 94 ? 6.566 -6.539 9.099 1.00 96.19 94 GLY A N 1
ATOM 724 C CA . GLY A 1 94 ? 5.847 -7.172 10.207 1.00 96.19 94 GLY A CA 1
ATOM 725 C C . GLY A 1 94 ? 6.447 -6.887 11.591 1.00 96.19 94 GLY A C 1
ATOM 726 O O . GLY A 1 94 ? 5.733 -6.937 12.589 1.00 96.19 94 GLY A O 1
ATOM 727 N N . ARG A 1 95 ? 7.745 -6.560 11.683 1.00 97.12 95 ARG A N 1
ATOM 728 C CA . ARG A 1 95 ? 8.366 -6.108 12.944 1.00 97.12 95 ARG A CA 1
ATOM 729 C C . ARG A 1 95 ? 8.070 -4.639 13.234 1.00 97.12 95 ARG A C 1
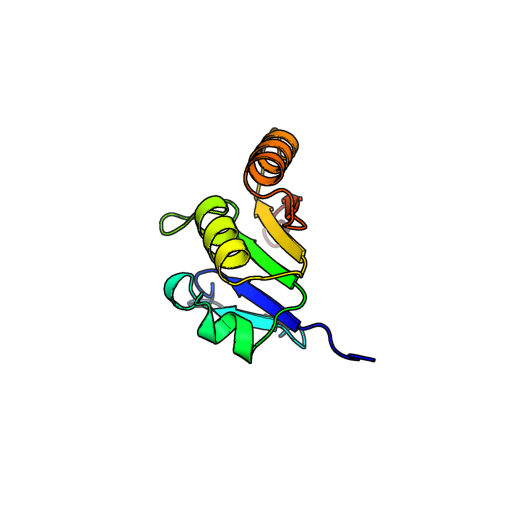ATOM 731 O O . ARG A 1 95 ? 7.868 -4.296 14.395 1.00 97.12 95 ARG A O 1
ATOM 738 N N . SER A 1 96 ? 8.070 -3.795 12.206 1.00 97.62 96 SER A N 1
ATOM 739 C CA . SER A 1 96 ? 7.844 -2.351 12.337 1.00 97.62 96 SER A CA 1
ATOM 740 C C . SER A 1 96 ? 6.362 -1.990 12.503 1.00 97.62 96 SER A C 1
ATOM 742 O O . SER A 1 96 ? 6.043 -1.050 13.228 1.00 97.62 96 SER A O 1
ATOM 744 N N . TYR A 1 97 ? 5.460 -2.760 11.885 1.00 97.56 97 TYR A N 1
ATOM 745 C CA . TYR A 1 97 ? 4.010 -2.533 11.842 1.00 97.56 97 TYR A CA 1
ATOM 746 C C . TYR A 1 97 ? 3.243 -3.841 12.138 1.00 97.56 97 TYR A C 1
ATOM 748 O O . TYR A 1 97 ? 2.620 -4.415 11.247 1.00 97.56 97 TYR A O 1
ATOM 756 N N . PRO A 1 98 ? 3.280 -4.351 13.382 1.00 96.31 98 PRO A N 1
ATOM 757 C CA . PRO A 1 98 ? 2.790 -5.695 13.719 1.00 96.31 98 PRO A CA 1
ATOM 758 C C . PRO A 1 98 ? 1.272 -5.891 13.576 1.00 96.31 98 PRO A C 1
ATOM 760 O O . PRO A 1 98 ? 0.811 -7.029 13.524 1.00 96.31 98 PRO A O 1
ATOM 763 N N . GLU A 1 99 ? 0.491 -4.810 13.536 1.00 95.69 99 GLU A N 1
ATOM 764 C CA . GLU A 1 99 ? -0.968 -4.859 13.356 1.00 95.69 99 GLU A CA 1
ATOM 765 C C . GLU A 1 99 ? -1.392 -4.805 11.879 1.00 95.69 99 GLU A C 1
ATOM 767 O O . GLU A 1 99 ? -2.559 -5.031 11.562 1.00 95.69 99 GLU A O 1
ATOM 772 N N . LEU A 1 100 ? -0.454 -4.525 10.971 1.00 97.81 100 LEU A N 1
ATOM 773 C CA . LEU A 1 100 ? -0.718 -4.415 9.544 1.00 97.81 100 LEU A CA 1
ATOM 774 C C . LEU A 1 100 ? -0.658 -5.803 8.892 1.00 97.81 100 LEU A C 1
ATOM 776 O O . LEU A 1 100 ? 0.387 -6.453 8.887 1.00 97.81 100 LEU A O 1
ATOM 780 N N . ASP A 1 101 ? -1.768 -6.253 8.302 1.00 98.12 101 ASP A N 1
ATOM 781 C CA . ASP A 1 101 ? -1.797 -7.478 7.493 1.00 98.12 101 ASP A CA 1
ATOM 782 C C . ASP A 1 101 ? -1.049 -7.214 6.176 1.00 98.12 101 ASP A C 1
ATOM 784 O O . ASP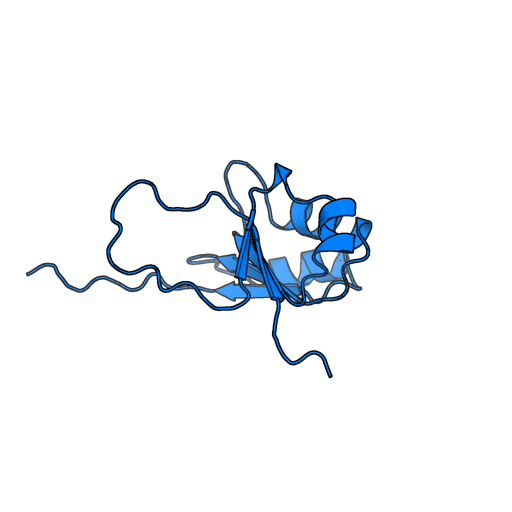 A 1 101 ? -1.636 -6.730 5.207 1.00 98.12 101 ASP A O 1
ATOM 788 N N . PHE A 1 102 ? 0.253 -7.503 6.163 1.00 98.25 102 PHE A N 1
ATOM 789 C CA . PHE A 1 102 ? 1.178 -7.238 5.062 1.00 98.25 102 PHE A CA 1
ATOM 790 C C . PHE A 1 102 ? 1.648 -8.519 4.363 1.00 98.25 102 PHE A C 1
ATOM 792 O O . PHE A 1 102 ? 1.976 -9.502 5.026 1.00 98.25 102 PHE A O 1
ATOM 799 N N . ASP A 1 103 ? 1.751 -8.489 3.031 1.00 97.62 103 ASP A N 1
ATOM 800 C CA . ASP A 1 103 ? 2.395 -9.553 2.250 1.00 97.62 103 ASP A CA 1
ATOM 801 C C . ASP A 1 103 ? 2.953 -9.024 0.915 1.00 97.62 103 ASP A C 1
ATOM 803 O O . ASP A 1 103 ? 2.526 -7.974 0.422 1.00 97.62 103 ASP A O 1
ATOM 807 N N . VAL A 1 104 ? 3.879 -9.773 0.314 1.00 96.38 104 VAL A N 1
ATOM 808 C CA . VAL A 1 104 ? 4.515 -9.452 -0.973 1.00 96.38 104 VAL A CA 1
ATOM 809 C C . VAL A 1 104 ? 3.991 -10.389 -2.063 1.00 96.38 104 VAL A C 1
ATOM 811 O O . VAL A 1 104 ? 4.147 -11.605 -1.998 1.00 96.38 104 VAL A O 1
ATOM 814 N N . LEU A 1 105 ? 3.413 -9.811 -3.110 1.00 93.69 105 LEU A N 1
ATOM 815 C CA . LEU A 1 105 ? 3.012 -10.481 -4.340 1.00 93.69 105 LEU A CA 1
ATOM 816 C C . LEU A 1 105 ? 4.168 -10.418 -5.340 1.00 93.69 105 LEU A C 1
ATOM 818 O O . LEU A 1 105 ? 4.431 -9.381 -5.949 1.00 93.69 105 LEU A O 1
ATOM 822 N N . VAL A 1 106 ? 4.867 -11.534 -5.520 1.00 90.62 106 VAL A N 1
ATOM 823 C CA . VAL A 1 106 ? 5.870 -11.636 -6.584 1.00 90.62 106 VAL A CA 1
ATOM 824 C C . VAL A 1 106 ? 5.140 -11.820 -7.907 1.00 90.62 106 VAL A C 1
ATOM 826 O O . VAL A 1 106 ? 4.414 -12.800 -8.088 1.00 90.62 106 VAL A O 1
ATOM 829 N N . VAL A 1 107 ? 5.310 -10.861 -8.812 1.00 85.50 107 VAL A N 1
ATOM 830 C CA . VAL A 1 107 ? 4.697 -10.880 -10.140 1.00 85.50 107 VAL A CA 1
ATOM 831 C C . VAL A 1 107 ? 5.766 -11.153 -11.188 1.00 85.50 107 VAL A C 1
ATOM 833 O O . VAL A 1 107 ? 6.876 -10.634 -11.118 1.00 85.50 107 VAL A O 1
ATOM 836 N N . THR A 1 108 ? 5.433 -11.999 -12.157 1.00 78.44 108 THR A N 1
ATOM 837 C CA . THR A 1 108 ? 6.228 -12.171 -13.374 1.00 78.44 108 THR A CA 1
ATOM 838 C C . THR A 1 108 ? 5.482 -11.444 -14.485 1.00 78.44 108 THR A C 1
ATOM 840 O O . THR A 1 108 ? 4.298 -11.746 -14.677 1.00 78.44 108 THR A O 1
ATOM 843 N N . PRO A 1 109 ? 6.109 -10.496 -15.203 1.00 67.00 109 PRO A N 1
ATOM 844 C CA . PRO A 1 109 ? 5.453 -9.856 -16.332 1.00 67.00 109 PRO A CA 1
ATOM 845 C C . PRO A 1 109 ? 5.017 -10.935 -17.324 1.00 67.00 109 PRO A C 1
ATOM 847 O O . PRO A 1 109 ? 5.768 -11.868 -17.626 1.00 67.00 109 PRO A O 1
ATOM 850 N N . THR A 1 110 ? 3.774 -10.838 -17.800 1.00 65.56 110 THR A N 1
ATOM 851 C CA . THR A 1 110 ? 3.310 -11.740 -18.855 1.00 65.56 110 THR A CA 1
ATOM 852 C C . THR A 1 110 ? 4.139 -11.413 -20.085 1.00 65.56 110 THR A C 1
ATOM 854 O O . THR A 1 110 ? 4.106 -10.290 -20.580 1.00 65.56 110 THR A O 1
ATOM 857 N N . ARG A 1 111 ? 4.957 -12.368 -20.522 1.00 58.69 111 ARG A N 1
ATOM 858 C CA . ARG A 1 111 ? 5.747 -12.224 -21.737 1.00 58.69 111 ARG A CA 1
ATOM 859 C C . ARG A 1 111 ? 4.754 -12.189 -22.892 1.00 58.69 111 ARG A C 1
ATOM 861 O O . ARG A 1 111 ? 4.057 -13.172 -23.121 1.00 58.69 111 ARG A O 1
ATOM 868 N N . ASP A 1 112 ? 4.647 -11.049 -23.559 1.00 56.88 112 ASP A N 1
ATOM 869 C CA . ASP A 1 112 ? 3.833 -10.949 -24.761 1.00 56.88 112 ASP A CA 1
ATOM 870 C C . ASP A 1 112 ? 4.558 -11.749 -25.855 1.00 56.88 112 ASP A C 1
ATOM 872 O O . ASP A 1 112 ? 5.555 -11.301 -26.423 1.00 56.88 112 ASP A O 1
ATOM 876 N N . ASP A 1 113 ? 4.131 -12.991 -26.099 1.00 51.53 113 ASP A N 1
ATOM 877 C CA . ASP A 1 113 ? 4.751 -13.903 -27.076 1.00 51.53 113 ASP A CA 1
ATOM 878 C C . ASP A 1 113 ? 4.457 -13.492 -28.542 1.00 51.53 113 ASP A C 1
ATOM 880 O O . ASP A 1 113 ? 4.689 -14.249 -29.487 1.00 51.53 113 ASP A O 1
ATOM 884 N N . HIS A 1 114 ? 3.991 -12.261 -28.770 1.00 49.09 114 HIS A N 1
ATOM 885 C CA . HIS A 1 114 ? 3.761 -11.677 -30.089 1.00 49.09 114 HIS A CA 1
ATOM 886 C C . HIS A 1 114 ? 5.027 -11.019 -30.663 1.00 49.09 114 HIS A C 1
ATOM 888 O O . HIS A 1 114 ? 5.054 -9.832 -30.975 1.00 49.09 114 HIS A O 1
ATOM 894 N N . ALA A 1 115 ? 6.083 -11.808 -30.862 1.00 45.81 115 ALA A N 1
ATOM 895 C CA . ALA A 1 115 ? 7.189 -11.432 -31.741 1.00 45.81 115 ALA A CA 1
ATOM 896 C C . ALA A 1 115 ? 7.625 -12.646 -32.573 1.00 45.81 115 ALA A C 1
ATOM 898 O O . ALA A 1 115 ? 8.514 -13.403 -32.182 1.00 45.81 115 ALA A O 1
ATOM 899 N N . ASN A 1 116 ? 6.959 -12.829 -33.717 1.00 40.00 116 ASN A N 1
ATOM 900 C CA . ASN A 1 116 ? 7.424 -13.658 -34.830 1.00 40.00 116 ASN A CA 1
ATOM 901 C C . ASN A 1 116 ? 7.824 -12.765 -36.002 1.00 40.00 116 ASN A C 1
ATOM 903 O O . ASN A 1 116 ? 6.937 -12.020 -36.473 1.00 40.00 116 ASN A O 1
#